Protein AF-A0A8H6INB3-F1 (afdb_monomer_lite)

Sequence (73 aa):
WPKQQHHKGIGLLNLAQTLDGLEGFSLKLFCGILGKSRDEVLVLLAAVRKELKSNAFHALFDIHTVYGQKPLN

Foldseek 3Di:
DDPDPVVVVVQVVVLVVCLVCVLVVQCCPCCVPVVDDSVVSVVVVVVVNVVSPPPPDRDDDDDDDDDDDDDPD

Radius of gyration: 16.42 Å; chains: 1; bounding box: 38×37×41 Å

pLDDT: mean 92.68, std 6.68, range [61.56, 98.38]

Structure (mmCIF, N/CA/C/O backbone):
data_AF-A0A8H6INB3-F1
#
_entry.id   AF-A0A8H6INB3-F1
#
loop_
_atom_site.group_PDB
_atom_site.id
_atom_site.type_symbol
_atom_site.label_atom_id
_atom_site.label_alt_id
_atom_site.label_comp_id
_atom_site.label_asym_id
_atom_site.label_entity_id
_atom_site.label_seq_id
_atom_site.pdbx_PDB_ins_code
_atom_site.Cartn_x
_atom_site.Cartn_y
_atom_site.Cartn_z
_atom_site.occupancy
_atom_site.B_iso_or_equiv
_atom_site.auth_seq_id
_atom_site.auth_comp_id
_atom_site.auth_asym_id
_atom_site.auth_atom_id
_atom_site.pdbx_PDB_model_num
ATOM 1 N N . TRP A 1 1 ? 9.215 -1.781 -17.998 1.00 61.56 1 TRP A N 1
ATOM 2 C CA . TRP A 1 1 ? 9.979 -1.747 -16.735 1.00 61.56 1 TRP A CA 1
ATOM 3 C C . TRP A 1 1 ? 11.311 -1.024 -16.927 1.00 61.56 1 TRP A C 1
ATOM 5 O O . TRP A 1 1 ? 11.892 -1.179 -18.003 1.00 61.56 1 TRP A O 1
ATOM 15 N N . PRO A 1 2 ? 11.789 -0.201 -15.973 1.00 70.94 2 PRO A N 1
ATOM 16 C CA . PRO A 1 2 ? 12.916 0.681 -16.223 1.00 70.94 2 PRO A CA 1
ATOM 17 C C . PRO A 1 2 ? 14.207 -0.121 -16.397 1.00 70.94 2 PRO A C 1
ATOM 19 O O . PRO A 1 2 ? 14.504 -1.055 -15.650 1.00 70.94 2 PRO A O 1
ATOM 22 N N . LYS A 1 3 ? 14.980 0.254 -17.418 1.00 78.81 3 LYS A N 1
ATOM 23 C CA . LYS A 1 3 ? 16.273 -0.371 -17.727 1.00 78.81 3 LYS A CA 1
ATOM 24 C C . LYS A 1 3 ? 17.324 -0.062 -16.654 1.00 78.81 3 LYS A C 1
ATOM 26 O O . LYS A 1 3 ? 18.239 -0.852 -16.458 1.00 78.81 3 LYS A O 1
ATOM 31 N N . GLN A 1 4 ? 17.165 1.057 -15.944 1.00 88.31 4 GLN A N 1
ATOM 32 C CA . GLN A 1 4 ? 18.094 1.514 -14.914 1.00 88.31 4 GLN A CA 1
ATOM 33 C C . GLN A 1 4 ? 17.832 0.844 -13.560 1.00 88.31 4 GLN A C 1
ATOM 35 O O . GLN A 1 4 ? 16.688 0.756 -13.108 1.00 88.31 4 GLN A O 1
ATOM 40 N N . GLN A 1 5 ? 18.908 0.428 -12.889 1.00 88.69 5 GLN A N 1
ATOM 41 C CA . GLN A 1 5 ? 18.850 -0.303 -11.620 1.00 88.69 5 GLN A CA 1
ATOM 42 C C . GLN A 1 5 ? 18.170 0.492 -10.493 1.00 88.69 5 GLN A C 1
ATOM 44 O O . GLN A 1 5 ? 17.406 -0.076 -9.718 1.00 88.69 5 GLN A O 1
ATOM 49 N N . HIS A 1 6 ? 18.393 1.807 -10.436 1.00 88.62 6 HIS A N 1
ATOM 50 C CA . HIS A 1 6 ? 17.818 2.687 -9.417 1.00 88.62 6 HIS A CA 1
ATOM 51 C C . HIS A 1 6 ? 16.280 2.628 -9.385 1.00 88.62 6 HIS A C 1
ATOM 53 O O . HIS A 1 6 ? 15.680 2.341 -8.350 1.00 88.62 6 HIS A O 1
ATOM 59 N N . HIS A 1 7 ? 15.632 2.800 -10.539 1.00 87.56 7 HIS A N 1
ATOM 60 C CA . HIS A 1 7 ? 14.171 2.776 -10.631 1.00 87.56 7 HIS A CA 1
ATOM 61 C C . HIS A 1 7 ? 13.572 1.384 -10.375 1.00 87.56 7 HIS A C 1
ATOM 63 O O . HIS A 1 7 ? 12.450 1.290 -9.883 1.00 87.56 7 HIS A O 1
ATOM 69 N N . LYS A 1 8 ? 14.315 0.298 -10.646 1.00 88.69 8 LYS A N 1
ATOM 70 C CA . LYS A 1 8 ? 13.896 -1.053 -10.232 1.00 88.69 8 LYS A CA 1
ATOM 71 C C . LYS A 1 8 ? 13.841 -1.175 -8.709 1.00 88.69 8 LYS A C 1
ATOM 73 O O . LYS A 1 8 ? 12.893 -1.751 -8.187 1.00 88.69 8 LYS A O 1
ATOM 78 N N . GLY A 1 9 ? 14.833 -0.612 -8.017 1.00 90.94 9 GLY A N 1
ATOM 79 C CA . GLY A 1 9 ? 14.870 -0.558 -6.555 1.00 90.94 9 GLY A CA 1
ATOM 80 C C . GLY A 1 9 ? 13.695 0.228 -5.973 1.00 90.94 9 GLY A C 1
ATOM 81 O O . GLY A 1 9 ? 13.028 -0.268 -5.072 1.00 90.94 9 GLY A O 1
ATOM 82 N N . ILE A 1 10 ? 13.378 1.396 -6.544 1.00 91.12 10 ILE A N 1
ATOM 83 C CA . ILE A 1 10 ? 12.202 2.189 -6.141 1.00 91.12 10 ILE A CA 1
ATOM 84 C C . ILE A 1 10 ? 10.907 1.397 -6.346 1.00 91.12 10 ILE A C 1
ATOM 86 O O . ILE A 1 10 ? 10.074 1.348 -5.448 1.00 91.12 10 ILE A O 1
ATOM 90 N N . GLY A 1 11 ? 10.742 0.742 -7.499 1.00 90.62 11 GLY A N 1
ATOM 91 C CA . GLY A 1 11 ? 9.563 -0.082 -7.767 1.00 90.62 11 GLY A CA 1
ATOM 92 C C . GLY A 1 11 ? 9.406 -1.240 -6.775 1.00 90.62 11 GLY A C 1
ATOM 93 O O . GLY A 1 11 ? 8.297 -1.521 -6.327 1.00 90.62 11 GLY A O 1
ATOM 94 N N . LEU A 1 12 ? 10.515 -1.874 -6.382 1.00 91.81 12 LEU A N 1
ATOM 95 C CA . LEU A 1 12 ? 10.506 -2.935 -5.375 1.00 91.81 12 LEU A CA 1
ATOM 96 C C . LEU A 1 12 ? 10.167 -2.402 -3.978 1.00 91.81 12 LEU A C 1
ATOM 98 O O . LEU A 1 12 ? 9.353 -3.008 -3.284 1.00 91.81 12 LEU A O 1
ATOM 102 N N . LEU A 1 13 ? 10.752 -1.265 -3.586 1.00 92.31 13 LEU A N 1
ATOM 103 C CA . LEU A 1 13 ? 10.413 -0.592 -2.332 1.00 92.31 13 LEU A CA 1
ATOM 104 C C . LEU A 1 13 ? 8.923 -0.247 -2.300 1.00 92.31 13 LEU A C 1
ATOM 106 O O . LEU A 1 13 ? 8.262 -0.487 -1.293 1.00 92.31 13 LEU A O 1
ATOM 110 N N . ASN A 1 14 ? 8.391 0.238 -3.424 1.00 92.25 14 ASN A N 1
ATOM 111 C CA . ASN A 1 14 ? 6.983 0.563 -3.561 1.00 92.25 14 ASN A CA 1
ATOM 112 C C . ASN A 1 14 ? 6.074 -0.657 -3.369 1.00 92.25 14 ASN A C 1
ATOM 114 O O . ASN A 1 14 ? 5.121 -0.618 -2.596 1.00 92.25 14 ASN A O 1
ATOM 118 N N . LEU A 1 15 ? 6.405 -1.772 -4.017 1.00 94.44 15 LEU A N 1
ATOM 119 C CA . LEU A 1 15 ? 5.674 -3.019 -3.828 1.00 94.44 15 LEU A CA 1
ATOM 120 C C . LEU A 1 15 ? 5.722 -3.488 -2.365 1.00 94.44 15 LEU A C 1
ATOM 122 O O . LEU A 1 15 ? 4.694 -3.880 -1.816 1.00 94.44 15 LEU A O 1
ATOM 126 N N . ALA A 1 16 ? 6.895 -3.433 -1.729 1.00 95.19 16 ALA A N 1
ATOM 127 C CA . ALA A 1 16 ? 7.076 -3.869 -0.347 1.00 95.19 16 ALA A CA 1
ATOM 128 C C . ALA A 1 16 ? 6.237 -3.036 0.636 1.00 95.19 16 ALA A C 1
ATOM 130 O O . ALA A 1 16 ? 5.460 -3.610 1.397 1.00 95.19 16 ALA A O 1
ATOM 131 N N . GLN A 1 17 ? 6.324 -1.701 0.572 1.00 94.00 17 GLN A N 1
ATOM 132 C CA . GLN A 1 17 ? 5.554 -0.819 1.460 1.00 94.00 17 GLN A CA 1
ATOM 133 C C . GLN A 1 17 ? 4.041 -0.971 1.256 1.00 94.00 17 GLN A C 1
ATOM 135 O O . GLN A 1 17 ? 3.289 -0.995 2.229 1.00 94.00 17 GLN A O 1
ATOM 140 N N . THR A 1 18 ? 3.578 -1.115 0.005 1.00 94.69 18 THR A N 1
ATOM 141 C CA . THR A 1 18 ? 2.151 -1.298 -0.270 1.00 94.69 18 THR A CA 1
ATOM 142 C C . THR A 1 18 ? 1.663 -2.614 0.313 1.00 94.69 18 THR A C 1
ATOM 144 O O . THR A 1 18 ? 0.613 -2.624 0.941 1.00 94.69 18 THR A O 1
ATOM 147 N N . LEU A 1 19 ? 2.405 -3.713 0.140 1.00 96.19 19 LEU A N 1
ATOM 148 C CA . LEU A 1 19 ? 2.006 -5.024 0.656 1.00 96.19 19 LEU A CA 1
ATOM 149 C C . LEU A 1 19 ? 1.938 -5.063 2.187 1.00 96.19 19 LEU A C 1
ATOM 151 O O . LEU A 1 19 ? 1.016 -5.684 2.716 1.00 96.19 19 LEU A O 1
ATOM 155 N N . ASP A 1 20 ? 2.883 -4.410 2.865 1.00 95.94 20 ASP A N 1
ATOM 156 C CA . ASP A 1 20 ? 2.944 -4.351 4.329 1.00 95.94 20 ASP A CA 1
ATOM 157 C C . ASP A 1 20 ? 1.811 -3.483 4.907 1.00 95.94 20 ASP A C 1
ATOM 159 O O . ASP A 1 20 ? 1.098 -3.886 5.825 1.00 95.94 20 ASP A O 1
ATOM 163 N N . GLY A 1 21 ? 1.551 -2.323 4.292 1.00 94.81 21 GLY A N 1
ATOM 164 C CA . GLY A 1 21 ? 0.494 -1.404 4.723 1.00 94.81 21 GLY A CA 1
ATOM 165 C C . GLY A 1 21 ? -0.926 -1.781 4.281 1.00 94.81 21 GLY A C 1
ATOM 166 O O . GLY A 1 21 ? -1.885 -1.264 4.863 1.00 94.81 21 GLY A O 1
ATOM 167 N N . LEU A 1 22 ? -1.076 -2.663 3.277 1.00 96.19 22 LEU A N 1
ATOM 168 C CA . LEU A 1 22 ? -2.323 -2.895 2.527 1.00 96.19 22 LEU A CA 1
ATOM 169 C C . LEU A 1 22 ? -3.552 -3.065 3.414 1.00 96.19 22 LEU A C 1
ATOM 171 O O . LEU A 1 22 ? -4.603 -2.473 3.174 1.00 96.19 22 LEU A O 1
ATOM 175 N N . GLU A 1 23 ? -3.422 -3.900 4.436 1.00 96.50 23 GLU A N 1
ATOM 176 C CA . GLU A 1 23 ? -4.533 -4.241 5.310 1.00 96.50 23 GLU A CA 1
ATOM 177 C C . GLU A 1 23 ? -4.916 -3.094 6.243 1.00 96.50 23 GLU A C 1
ATOM 179 O O . GLU A 1 23 ? -6.103 -2.809 6.401 1.00 96.50 23 GLU A O 1
ATOM 184 N N . GLY A 1 24 ? -3.931 -2.393 6.807 1.00 93.94 24 GLY A N 1
ATOM 185 C CA . GLY A 1 24 ? -4.163 -1.326 7.778 1.00 93.94 24 GLY A CA 1
ATOM 186 C C . GLY A 1 24 ? -4.994 -0.181 7.200 1.00 93.94 24 GLY A C 1
ATOM 187 O O . GLY A 1 24 ? -6.033 0.177 7.763 1.00 93.94 24 GLY A O 1
ATOM 188 N N . PHE A 1 25 ? -4.585 0.362 6.048 1.00 92.44 25 PHE A N 1
ATOM 189 C CA . PHE A 1 25 ? -5.335 1.456 5.423 1.00 92.44 25 PHE A CA 1
ATOM 190 C C . PHE A 1 25 ? -6.691 0.993 4.875 1.00 92.44 25 PHE A C 1
ATOM 192 O O . PHE A 1 25 ? -7.677 1.728 4.962 1.00 92.44 25 PHE A O 1
ATOM 199 N N . SER A 1 26 ? -6.772 -0.241 4.371 1.00 97.31 26 SER A N 1
ATOM 200 C CA . SER A 1 26 ? -8.003 -0.767 3.779 1.00 97.31 26 SER A CA 1
ATOM 201 C C . SER A 1 26 ? -9.068 -1.041 4.835 1.00 97.31 26 SER A C 1
ATOM 203 O O . SER A 1 26 ? -10.202 -0.605 4.676 1.00 97.31 26 SER A O 1
ATOM 205 N N . LEU A 1 27 ? -8.731 -1.698 5.947 1.00 97.56 27 LEU A N 1
ATOM 206 C CA . LEU A 1 27 ? -9.712 -1.985 6.998 1.00 97.56 27 LEU A CA 1
ATOM 207 C C . LEU A 1 27 ? -10.275 -0.704 7.622 1.00 97.56 27 LEU A C 1
ATOM 209 O O . LEU A 1 27 ? -11.473 -0.634 7.903 1.00 97.56 27 LEU A O 1
ATOM 213 N N . LYS A 1 28 ? -9.442 0.333 7.795 1.00 95.69 28 LYS A N 1
ATOM 214 C CA . LYS A 1 28 ? -9.900 1.623 8.325 1.00 95.69 28 LYS A CA 1
ATOM 215 C C . LYS A 1 28 ? -10.974 2.253 7.436 1.00 95.69 28 LYS A C 1
ATOM 217 O O . LYS A 1 28 ? -11.993 2.700 7.958 1.00 95.69 28 LYS A O 1
ATOM 222 N N . LEU A 1 29 ? -10.753 2.277 6.122 1.00 97.06 29 LEU A N 1
ATOM 223 C CA . LEU A 1 29 ? -11.694 2.847 5.159 1.00 97.06 29 LEU A CA 1
ATOM 224 C C . LEU A 1 29 ? -12.909 1.933 4.946 1.00 97.06 29 LEU A C 1
ATOM 22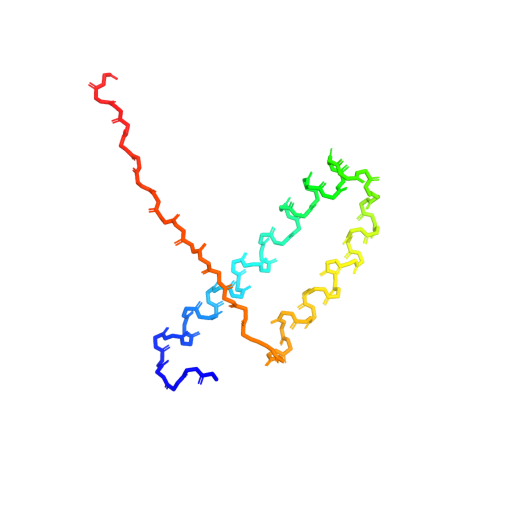6 O O . LEU A 1 29 ? -14.046 2.347 5.162 1.00 97.06 29 LEU A O 1
ATOM 230 N N . PHE A 1 30 ? -12.686 0.684 4.542 1.00 98.12 30 PHE A N 1
ATOM 231 C CA . PHE A 1 30 ? -13.761 -0.206 4.114 1.00 98.12 30 PHE A CA 1
ATOM 232 C C . PHE A 1 30 ? -14.670 -0.638 5.262 1.00 98.12 30 PHE A C 1
ATOM 234 O O . PHE A 1 30 ? -15.886 -0.605 5.101 1.00 98.12 30 PHE A O 1
ATOM 241 N N . CYS A 1 31 ? -14.112 -0.999 6.418 1.00 97.88 31 CYS A N 1
ATOM 242 C CA . CYS A 1 31 ? -14.930 -1.407 7.558 1.00 97.88 31 CYS A CA 1
ATOM 243 C C . CYS A 1 31 ? -15.402 -0.192 8.363 1.00 97.88 31 CYS A C 1
ATOM 245 O O . CYS A 1 31 ? -16.564 -0.117 8.747 1.00 97.88 31 CYS A O 1
ATOM 247 N N . GLY A 1 32 ? -14.505 0.768 8.613 1.00 96.06 32 GLY A N 1
ATOM 248 C CA . GLY A 1 32 ? -14.793 1.904 9.491 1.00 96.06 32 GLY A CA 1
ATOM 249 C C . GLY A 1 32 ? -15.668 2.995 8.872 1.00 96.06 32 GLY A C 1
ATOM 250 O O . GLY A 1 32 ? -16.386 3.664 9.606 1.00 96.06 32 GLY A O 1
ATOM 251 N N . ILE A 1 33 ? -15.604 3.191 7.551 1.00 97.00 33 ILE A N 1
ATOM 252 C CA . ILE A 1 33 ? -16.337 4.263 6.853 1.00 97.00 33 ILE A CA 1
ATOM 253 C C . ILE A 1 33 ? -17.392 3.676 5.915 1.00 97.00 33 ILE A C 1
ATOM 255 O O . ILE A 1 33 ? -18.524 4.145 5.895 1.00 97.00 33 ILE A O 1
ATOM 259 N N . LEU A 1 34 ? -17.041 2.637 5.151 1.00 97.44 34 LEU A N 1
ATOM 260 C CA . LEU A 1 34 ? -17.923 2.066 4.124 1.00 97.44 34 LEU A CA 1
ATOM 261 C C . LEU A 1 34 ? -18.777 0.886 4.619 1.00 97.44 34 LEU A C 1
ATOM 263 O O . LEU A 1 34 ? -19.530 0.315 3.831 1.00 97.44 34 LEU A O 1
ATOM 267 N N . GLY A 1 35 ? -18.662 0.506 5.896 1.00 97.25 35 GLY A N 1
ATOM 268 C CA . GLY A 1 35 ? -19.509 -0.507 6.534 1.00 97.25 35 GLY A CA 1
ATOM 269 C C . GLY A 1 35 ? -19.358 -1.932 5.990 1.00 97.25 35 GLY A C 1
ATOM 270 O O . GLY A 1 35 ? -20.261 -2.745 6.172 1.00 97.25 35 GLY A O 1
ATOM 271 N N . LYS A 1 36 ? -18.253 -2.257 5.308 1.00 97.75 36 LYS A N 1
ATOM 272 C CA . LYS A 1 36 ? -17.984 -3.626 4.846 1.00 97.75 36 LYS A CA 1
ATOM 273 C C . LYS A 1 36 ? -17.597 -4.541 6.002 1.00 97.75 36 LYS A C 1
ATOM 275 O O . LYS A 1 36 ? -16.986 -4.104 6.979 1.00 97.75 36 LYS A O 1
ATOM 280 N N . SER A 1 37 ? -17.914 -5.827 5.867 1.00 98.06 37 SER A N 1
ATOM 281 C CA . SER A 1 37 ? -17.443 -6.822 6.828 1.00 98.06 37 SER A CA 1
ATOM 282 C C . SER A 1 37 ? -15.932 -7.034 6.692 1.00 98.06 37 SER A C 1
ATOM 284 O O . SER A 1 37 ? -15.354 -6.880 5.612 1.00 98.06 37 SER A O 1
ATOM 286 N N . ARG A 1 38 ? -15.273 -7.411 7.794 1.00 97.62 38 ARG A N 1
ATOM 287 C CA . ARG A 1 38 ? -13.829 -7.689 7.789 1.00 97.62 38 ARG A C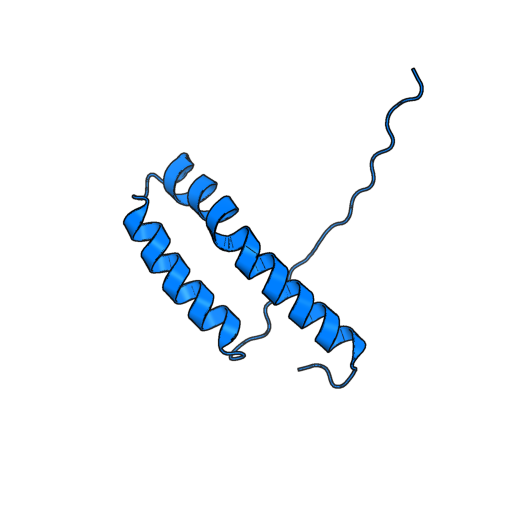A 1
ATOM 288 C C . ARG A 1 38 ? -13.481 -8.805 6.801 1.00 97.62 38 ARG A C 1
ATOM 290 O O . ARG A 1 38 ? -12.519 -8.657 6.054 1.00 97.62 38 ARG A O 1
ATOM 297 N N . ASP A 1 39 ? -14.267 -9.876 6.770 1.00 98.19 39 ASP A N 1
ATOM 298 C CA . ASP A 1 39 ? -13.984 -11.048 5.938 1.00 98.19 39 ASP A CA 1
ATOM 299 C C . ASP A 1 39 ? -14.074 -10.729 4.442 1.00 98.19 39 ASP A C 1
ATOM 301 O O . ASP A 1 39 ? -13.171 -11.091 3.686 1.00 98.19 39 ASP A O 1
ATOM 305 N N . GLU A 1 40 ? -15.088 -9.967 4.014 1.00 98.00 40 GLU A N 1
ATOM 306 C CA . GLU A 1 40 ? -15.191 -9.490 2.626 1.00 98.00 40 GLU A CA 1
ATOM 307 C C . GLU A 1 40 ? -13.962 -8.673 2.214 1.00 98.00 40 GLU A C 1
ATOM 309 O O . GLU A 1 40 ? -13.428 -8.849 1.116 1.00 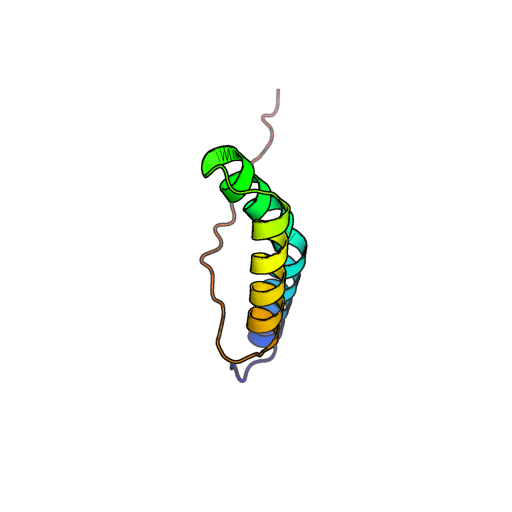98.00 40 GLU A O 1
ATOM 314 N N . VAL A 1 41 ? -13.484 -7.792 3.099 1.00 98.38 41 VAL A N 1
ATOM 315 C CA . VAL A 1 41 ? -12.292 -6.983 2.826 1.00 98.38 41 VAL A CA 1
ATOM 316 C C . VAL A 1 41 ? -11.054 -7.871 2.747 1.00 98.38 41 VAL A C 1
ATOM 318 O O . VAL A 1 41 ? -10.268 -7.720 1.818 1.00 98.38 41 VAL A O 1
ATOM 321 N N . LEU A 1 42 ? -10.876 -8.839 3.648 1.00 98.00 42 LEU A N 1
ATOM 322 C CA . LEU A 1 42 ? -9.717 -9.737 3.609 1.00 98.00 42 LEU A CA 1
ATOM 323 C C . LEU A 1 42 ? -9.663 -10.574 2.322 1.00 98.00 42 LEU A C 1
ATOM 325 O O . LEU A 1 42 ? -8.579 -10.731 1.751 1.00 98.00 42 LEU A O 1
ATOM 329 N N . VAL A 1 43 ? -10.812 -11.043 1.823 1.00 98.25 43 VAL A N 1
ATOM 330 C CA . VAL A 1 43 ? -10.910 -11.735 0.526 1.00 98.25 43 VAL A CA 1
ATOM 331 C C . VAL A 1 43 ? -10.512 -10.807 -0.624 1.00 98.25 43 VAL A C 1
ATOM 333 O O . VAL A 1 43 ? -9.686 -11.185 -1.458 1.00 98.25 43 VAL A O 1
ATOM 336 N N . LEU A 1 44 ? -11.024 -9.572 -0.644 1.00 98.00 44 LEU A N 1
ATOM 337 C CA . LEU A 1 44 ? -10.634 -8.569 -1.640 1.00 98.00 44 LEU A CA 1
ATOM 338 C C . LEU A 1 44 ? -9.118 -8.320 -1.612 1.00 98.00 44 LEU A C 1
ATOM 340 O O . LEU A 1 44 ? -8.453 -8.353 -2.648 1.00 98.00 44 LEU A O 1
ATOM 344 N N . LEU A 1 45 ? -8.544 -8.126 -0.423 1.00 98.12 45 LEU A N 1
ATOM 345 C CA . LEU A 1 45 ? -7.115 -7.862 -0.278 1.00 98.12 45 LEU A CA 1
ATOM 346 C C . LEU A 1 45 ? -6.246 -9.061 -0.672 1.00 98.12 45 LEU A C 1
ATOM 348 O O . LEU A 1 45 ? -5.100 -8.870 -1.076 1.00 98.12 45 LEU A O 1
ATOM 352 N N . ALA A 1 46 ? -6.743 -10.296 -0.584 1.00 98.12 46 ALA A N 1
ATOM 353 C CA . ALA A 1 46 ? -6.030 -11.457 -1.113 1.00 98.12 46 ALA A CA 1
ATOM 354 C C . ALA A 1 46 ? -5.863 -11.369 -2.643 1.00 98.12 46 ALA A C 1
ATOM 356 O O . ALA A 1 46 ? -4.762 -11.599 -3.152 1.00 98.12 46 ALA A O 1
ATOM 357 N N . ALA A 1 47 ? -6.913 -10.962 -3.365 1.00 98.00 47 ALA A N 1
ATOM 358 C CA . ALA A 1 47 ? -6.851 -10.739 -4.811 1.00 98.00 47 ALA A CA 1
ATOM 359 C C . ALA A 1 47 ? -5.912 -9.574 -5.171 1.00 98.00 47 ALA A C 1
ATOM 361 O O . ALA A 1 47 ? -5.037 -9.734 -6.022 1.00 98.00 47 ALA A O 1
ATOM 362 N N . VAL A 1 48 ? -5.999 -8.452 -4.447 1.00 97.12 48 VAL A N 1
ATOM 363 C CA . VAL A 1 48 ? -5.114 -7.290 -4.652 1.00 97.12 48 VAL A CA 1
ATOM 364 C C . VAL A 1 48 ? -3.638 -7.664 -4.467 1.00 97.12 48 VAL A C 1
ATOM 366 O O . VAL A 1 48 ? -2.801 -7.316 -5.298 1.00 97.12 48 VAL A O 1
ATOM 369 N N . ARG A 1 49 ? -3.290 -8.437 -3.424 1.00 97.38 49 ARG A N 1
ATOM 370 C CA . ARG A 1 49 ? -1.906 -8.914 -3.214 1.00 97.38 49 ARG A CA 1
ATOM 371 C C . ARG A 1 49 ? -1.407 -9.771 -4.375 1.00 97.38 49 ARG A C 1
ATOM 373 O O . ARG A 1 49 ? -0.226 -9.697 -4.715 1.00 97.38 49 ARG A O 1
ATOM 380 N N . LYS A 1 50 ? -2.278 -10.597 -4.961 1.00 97.62 50 LYS A N 1
ATOM 381 C CA . LYS A 1 50 ? -1.943 -11.429 -6.122 1.00 97.62 50 LYS A CA 1
ATOM 382 C C . LYS A 1 50 ? -1.670 -10.564 -7.353 1.00 97.62 50 LYS A C 1
ATOM 384 O O . LYS A 1 50 ? -0.665 -10.779 -8.024 1.00 97.62 50 LYS A O 1
ATOM 389 N N . GLU A 1 51 ? -2.514 -9.572 -7.618 1.00 96.81 51 GLU A N 1
ATOM 390 C CA . GLU A 1 51 ? -2.339 -8.658 -8.750 1.00 96.81 51 GLU A CA 1
ATOM 391 C C . GLU A 1 51 ? -1.090 -7.786 -8.618 1.00 96.81 51 GLU A C 1
ATOM 393 O O . GLU A 1 51 ? -0.300 -7.723 -9.560 1.00 96.81 51 GLU A O 1
ATOM 398 N N . LEU A 1 52 ? -0.833 -7.202 -7.444 1.00 95.62 52 LEU A N 1
ATOM 399 C CA . LEU A 1 52 ? 0.371 -6.398 -7.191 1.00 95.62 52 LEU A CA 1
ATOM 400 C C . LEU A 1 52 ? 1.671 -7.179 -7.449 1.00 95.62 52 LEU A C 1
ATOM 402 O O . LEU A 1 52 ? 2.659 -6.609 -7.902 1.00 95.62 52 LEU A O 1
ATOM 406 N N . LYS A 1 53 ? 1.672 -8.493 -7.195 1.00 94.81 53 LYS A N 1
ATOM 407 C CA . LYS A 1 53 ? 2.829 -9.380 -7.414 1.00 94.81 53 LYS A CA 1
ATOM 408 C C . LYS A 1 53 ? 2.918 -9.947 -8.834 1.00 94.81 53 LYS A C 1
ATOM 410 O O . LYS A 1 53 ? 3.907 -10.597 -9.162 1.00 94.81 53 LYS A O 1
ATOM 415 N N . SER A 1 54 ? 1.906 -9.729 -9.675 1.00 95.19 54 SER A N 1
ATOM 416 C CA . SER A 1 54 ? 1.831 -10.323 -11.018 1.00 95.19 54 SER A CA 1
ATOM 417 C C . SER A 1 54 ? 2.780 -9.684 -12.035 1.00 95.19 54 SER A C 1
ATOM 419 O O . SER A 1 54 ? 3.018 -10.266 -13.090 1.00 95.19 54 SER A O 1
ATOM 421 N N . ASN A 1 55 ? 3.307 -8.488 -11.744 1.00 88.94 55 ASN A N 1
ATOM 422 C CA . ASN A 1 55 ? 4.043 -7.645 -12.695 1.00 88.94 55 ASN A CA 1
ATOM 423 C C . ASN A 1 55 ? 3.258 -7.323 -13.986 1.00 88.94 55 ASN A C 1
ATOM 425 O O . ASN A 1 55 ? 3.860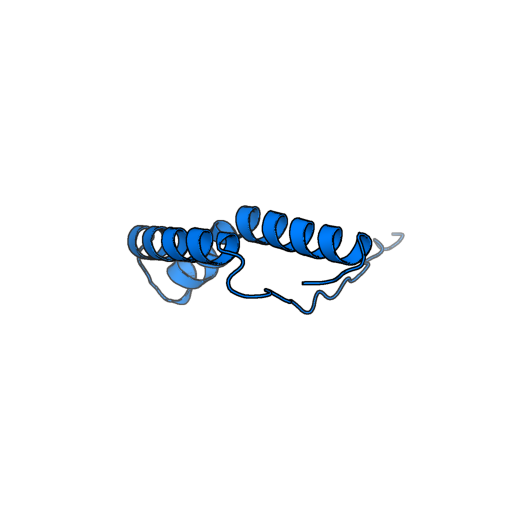 -6.924 -14.982 1.00 88.94 55 ASN A O 1
ATOM 429 N N . ALA A 1 56 ? 1.928 -7.477 -13.983 1.00 92.94 56 ALA A N 1
ATOM 430 C CA . ALA A 1 56 ? 1.078 -7.182 -15.138 1.00 92.94 56 ALA A CA 1
ATOM 431 C C . ALA A 1 56 ? 0.937 -5.674 -15.409 1.00 92.94 56 ALA A C 1
ATOM 433 O O . ALA A 1 56 ? 0.606 -5.268 -16.521 1.00 92.94 56 ALA A O 1
ATOM 434 N N . PHE A 1 57 ? 1.201 -4.839 -14.403 1.00 90.50 57 PHE A N 1
ATOM 435 C CA . PHE A 1 57 ? 1.142 -3.384 -14.490 1.00 90.50 57 PHE A CA 1
ATOM 436 C C . PHE A 1 57 ? 2.237 -2.733 -13.640 1.00 90.50 57 PHE A C 1
ATOM 438 O O . PHE A 1 57 ? 2.876 -3.373 -12.804 1.00 90.50 57 PHE A O 1
ATOM 445 N N . HIS A 1 58 ? 2.446 -1.434 -13.853 1.00 87.69 58 HIS A N 1
ATOM 446 C CA . HIS A 1 5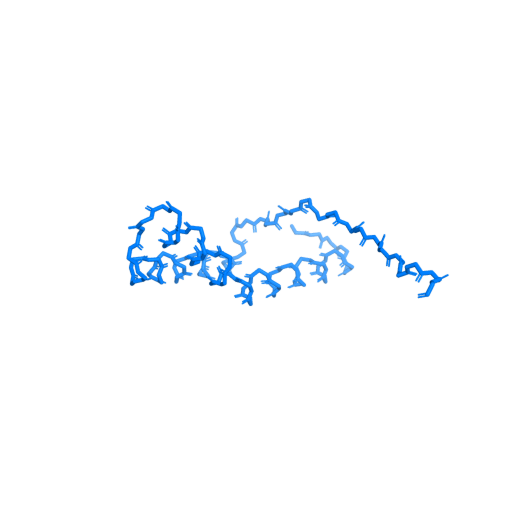8 ? 3.369 -0.629 -13.061 1.00 87.69 58 HIS A CA 1
ATOM 447 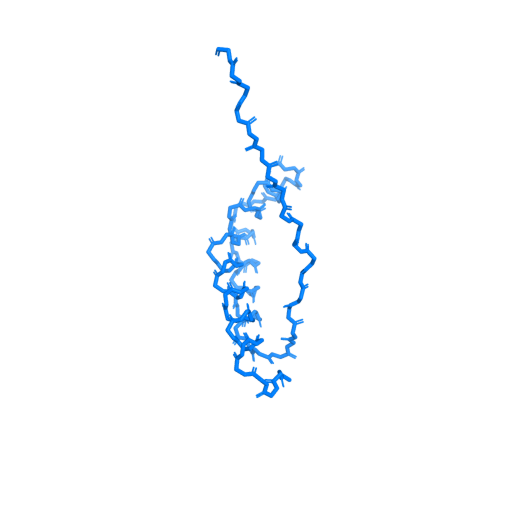C C . HIS A 1 58 ? 2.575 0.251 -12.094 1.00 87.69 58 HIS A C 1
ATOM 449 O O . HIS A 1 58 ? 2.042 1.284 -12.492 1.00 87.69 58 HIS A O 1
ATOM 455 N N . ALA A 1 59 ? 2.493 -0.159 -10.829 1.00 88.25 59 ALA A N 1
ATOM 456 C CA . ALA A 1 59 ? 1.913 0.670 -9.779 1.00 88.25 59 ALA A CA 1
ATOM 457 C C . ALA A 1 59 ? 2.827 1.877 -9.510 1.00 88.25 59 ALA A C 1
ATOM 459 O O . ALA A 1 59 ? 3.970 1.711 -9.073 1.00 88.25 59 ALA A O 1
ATOM 460 N N . LEU A 1 60 ? 2.324 3.078 -9.781 1.00 86.88 60 LEU A N 1
ATOM 461 C CA . LEU A 1 60 ? 2.995 4.349 -9.525 1.00 86.88 60 LEU A CA 1
ATOM 462 C C . LEU A 1 60 ? 2.123 5.175 -8.581 1.00 86.88 60 LEU A C 1
ATOM 464 O O . LEU A 1 60 ? 0.902 5.181 -8.721 1.00 86.88 60 LEU A O 1
ATOM 468 N N . PHE A 1 61 ? 2.757 5.858 -7.633 1.00 85.38 61 PHE A N 1
ATOM 469 C CA . PHE A 1 61 ? 2.086 6.739 -6.685 1.00 85.38 61 PHE A CA 1
ATOM 470 C C . PHE A 1 61 ? 2.826 8.067 -6.617 1.00 85.38 61 PHE A C 1
ATOM 472 O O . PHE A 1 61 ? 4.060 8.086 -6.626 1.00 85.38 61 PHE A O 1
ATOM 479 N N . ASP A 1 62 ? 2.070 9.147 -6.466 1.00 88.19 62 ASP A N 1
ATOM 480 C CA . ASP A 1 62 ? 2.620 10.431 -6.057 1.00 88.19 62 ASP A CA 1
ATOM 481 C C . ASP A 1 62 ? 2.799 10.411 -4.537 1.00 88.19 62 ASP A C 1
ATOM 483 O O . ASP A 1 62 ? 1.834 10.390 -3.771 1.00 88.19 62 ASP A O 1
ATOM 487 N N . ILE A 1 63 ? 4.055 10.350 -4.094 1.00 85.31 63 ILE A N 1
ATOM 488 C CA . ILE A 1 63 ? 4.409 10.374 -2.674 1.00 85.31 63 ILE A CA 1
ATOM 489 C C . ILE A 1 63 ? 4.953 11.760 -2.347 1.00 85.31 63 ILE A C 1
ATOM 491 O O . ILE A 1 63 ? 5.993 12.173 -2.860 1.00 85.31 63 ILE A O 1
ATOM 495 N N . HIS A 1 64 ? 4.256 12.466 -1.461 1.00 88.56 64 HIS A N 1
ATOM 496 C CA . HIS A 1 64 ? 4.681 13.766 -0.960 1.00 88.56 64 HIS A CA 1
ATOM 497 C C . HIS A 1 64 ? 5.400 13.599 0.379 1.00 88.56 64 HIS A C 1
ATOM 499 O O . HIS A 1 64 ? 4.792 13.217 1.379 1.00 88.56 64 HIS A O 1
ATOM 505 N N . THR A 1 65 ? 6.693 13.912 0.407 1.00 89.75 65 THR A N 1
ATOM 506 C CA . THR A 1 65 ? 7.473 13.932 1.647 1.00 89.75 65 THR A CA 1
ATOM 507 C C . THR A 1 65 ? 7.383 15.313 2.282 1.00 89.75 65 THR A C 1
ATOM 509 O O . THR A 1 65 ? 7.769 16.307 1.668 1.00 89.75 65 THR A O 1
ATOM 512 N N . VAL A 1 66 ? 6.897 15.374 3.520 1.00 94.38 66 VAL A N 1
ATOM 513 C CA . VAL A 1 66 ? 6.869 16.597 4.331 1.00 94.38 66 VAL A CA 1
ATOM 514 C C . VAL A 1 66 ? 7.780 16.430 5.541 1.00 94.38 66 VAL A C 1
ATOM 516 O O . VAL A 1 66 ? 7.852 15.354 6.131 1.00 94.38 66 VAL A O 1
ATOM 519 N N . TYR A 1 67 ? 8.476 17.499 5.915 1.00 95.19 67 TYR A N 1
ATOM 520 C CA . TYR A 1 67 ? 9.371 17.521 7.068 1.00 95.19 67 TYR A CA 1
ATOM 521 C C . TYR A 1 67 ? 8.814 18.488 8.108 1.00 95.19 67 TYR A C 1
ATOM 523 O O . TYR A 1 67 ? 8.451 19.615 7.778 1.00 95.19 67 TYR A O 1
ATOM 531 N N . GLY A 1 68 ? 8.745 18.047 9.362 1.00 94.50 68 GLY A N 1
ATOM 532 C CA . GLY A 1 68 ? 8.348 18.878 10.494 1.00 94.50 68 GLY A CA 1
ATOM 533 C C . GLY A 1 68 ? 9.489 18.995 11.497 1.00 94.50 68 GLY A C 1
ATOM 534 O O . GLY A 1 68 ? 10.142 18.000 11.807 1.00 94.50 68 GLY A O 1
ATOM 535 N N . GLN A 1 69 ? 9.718 20.199 12.019 1.00 94.69 69 GLN A N 1
ATOM 536 C CA . GLN A 1 69 ? 10.656 20.444 13.114 1.00 94.69 69 GLN A CA 1
ATOM 537 C C . GLN A 1 69 ? 9.864 20.744 14.386 1.00 94.69 69 GLN A C 1
ATOM 539 O O . GLN A 1 69 ? 8.994 21.616 14.389 1.00 94.69 69 GLN A O 1
ATOM 544 N N . LYS A 1 70 ? 10.165 20.029 15.476 1.00 92.25 70 LYS A N 1
ATOM 545 C CA . LYS A 1 70 ? 9.579 20.339 16.784 1.00 92.25 70 LYS A CA 1
ATOM 546 C C . LYS A 1 70 ? 9.973 21.775 17.184 1.00 92.25 70 LYS A C 1
ATOM 548 O O . LYS A 1 70 ? 11.159 22.098 17.087 1.00 92.25 70 LYS A O 1
ATOM 553 N N . PRO A 1 71 ? 9.030 22.617 17.649 1.00 91.12 71 PRO A N 1
ATOM 554 C CA . PRO A 1 71 ? 9.352 23.956 18.132 1.00 91.12 71 PRO A CA 1
ATOM 555 C C . PRO A 1 71 ? 10.357 23.906 19.288 1.00 91.12 71 PRO A C 1
ATOM 557 O O . PRO A 1 71 ? 10.277 23.021 20.141 1.00 91.12 71 PRO A O 1
ATOM 560 N N . LEU A 1 72 ? 11.283 24.864 19.319 1.00 92.75 72 LEU A N 1
ATOM 561 C CA . LEU A 1 72 ? 12.231 25.050 20.416 1.00 92.75 72 LEU A CA 1
ATOM 562 C C . LEU A 1 72 ? 11.556 25.855 21.538 1.00 92.75 72 LEU A C 1
ATOM 564 O O . LEU A 1 72 ? 11.824 27.042 21.668 1.00 92.75 72 LEU A O 1
ATOM 568 N N . ASN A 1 73 ? 10.655 25.222 22.291 1.00 69.69 73 ASN A N 1
ATOM 569 C CA . ASN A 1 73 ? 10.141 25.714 23.575 1.00 69.69 73 ASN A CA 1
ATOM 570 C C . ASN A 1 73 ? 10.157 24.564 24.584 1.00 69.69 73 ASN A C 1
ATOM 572 O O . ASN A 1 73 ? 9.650 23.472 24.224 1.00 69.69 73 ASN A O 1
#

Organism: NCBI:txid2175873

Secondary structure (DSSP, 8-state):
--SSHHHHHHHHHHHHHHHHHHHHHHHHHHTTTT---HHHHHHHHHHHHHHHTTTSS----------------